Protein AF-A0A7W8UE37-F1 (afdb_monomer)

Sequence (58 aa):
MRKFVLTAAVAAITAVSFAAPSQAGYYSDDCQPYCFIKKVKTYDYYGNVIIKKIRVCE

Radius of gyration: 22.58 Å; Cα contacts (8 Å, |Δi|>4): 42; chains: 1; bounding box: 50×48×32 Å

Foldseek 3Di:
DVVVVVVVVVVVVVVCVVVPDPPDDDDDPVDDFPKDWDWDWDADPVGDTDTDTDIDTD

Nearest PDB structures (foldseek):
  8a5q-assembly1_X  TM=5.095E-01  e=5.365E-01  Thermochaetoides thermophila
  8a5d-assembly1_X  TM=5.260E-01  e=8.786E-01  Thermochaetoides thermophila
  8a5p-assembly1_X  TM=5.152E-01  e=8.189E-01  Thermochaetoides thermophila
  5tgc-assembly3_C  TM=3.472E-01  e=3.859E+00  Saccharomyces cerevisiae

Mean predicted aligned error: 14.9 Å

pLDDT: mean 79.46, std 13.71, range [46.97, 93.62]

Structure (mmCIF, N/CA/C/O backbone):
data_AF-A0A7W8UE37-F1
#
_entry.id   AF-A0A7W8UE37-F1
#
loop_
_atom_site.group_PDB
_atom_site.id
_atom_site.type_symbol
_atom_site.label_atom_id
_atom_site.label_alt_id
_atom_site.label_comp_id
_atom_site.label_asym_id
_atom_site.label_entity_id
_atom_site.la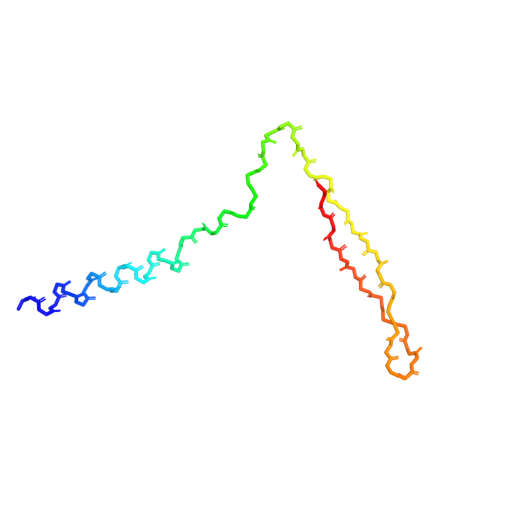bel_seq_id
_atom_site.pdbx_PDB_ins_code
_atom_site.Cartn_x
_atom_site.Cartn_y
_atom_site.Cartn_z
_atom_site.occupancy
_atom_site.B_iso_or_equiv
_atom_site.auth_seq_id
_atom_site.auth_comp_id
_atom_site.auth_asym_id
_atom_site.auth_atom_id
_atom_site.pdbx_PDB_model_num
ATOM 1 N N . MET A 1 1 ? 25.152 -37.502 13.283 1.00 65.62 1 MET A N 1
ATOM 2 C CA . MET A 1 1 ? 25.532 -36.523 12.235 1.00 65.62 1 MET A CA 1
ATOM 3 C C . MET A 1 1 ? 24.404 -36.226 11.245 1.00 65.62 1 MET A C 1
ATOM 5 O O . MET A 1 1 ? 24.048 -35.068 11.115 1.00 65.62 1 MET A O 1
ATOM 9 N N . ARG A 1 2 ? 23.752 -3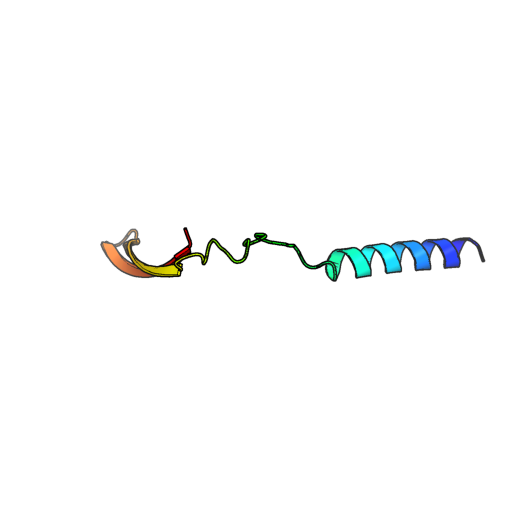7.226 10.629 1.00 76.50 2 ARG A N 1
ATOM 10 C CA . ARG A 1 2 ? 22.670 -37.005 9.639 1.00 76.50 2 ARG A CA 1
ATOM 11 C C . ARG A 1 2 ? 21.473 -36.169 10.137 1.00 76.50 2 ARG A C 1
ATOM 13 O O . ARG A 1 2 ? 20.927 -35.388 9.372 1.00 76.50 2 ARG A O 1
ATOM 20 N N . LYS A 1 3 ? 21.101 -36.281 11.420 1.00 79.12 3 LYS A N 1
ATOM 21 C CA . LYS A 1 3 ? 20.019 -35.478 12.026 1.00 79.12 3 LYS A CA 1
ATOM 22 C C . LYS A 1 3 ? 20.347 -33.979 12.084 1.00 79.12 3 LYS A C 1
ATOM 24 O O . LYS A 1 3 ? 19.484 -33.176 11.769 1.00 79.12 3 LYS A O 1
ATOM 29 N N . PHE A 1 4 ? 21.595 -33.625 12.399 1.00 88.81 4 PHE A N 1
ATOM 30 C CA . PHE A 1 4 ? 22.047 -32.228 12.458 1.00 88.81 4 PHE A CA 1
ATOM 31 C C . PHE A 1 4 ? 22.100 -31.571 11.074 1.00 88.81 4 PHE A C 1
ATOM 33 O O . PHE A 1 4 ? 21.770 -30.399 10.924 1.00 88.81 4 PHE A O 1
ATOM 40 N N . VAL A 1 5 ? 22.461 -32.349 10.050 1.00 89.94 5 VAL A N 1
ATOM 41 C CA . VAL A 1 5 ? 22.459 -31.887 8.654 1.00 89.94 5 VAL A CA 1
ATOM 42 C C . VAL A 1 5 ? 21.035 -3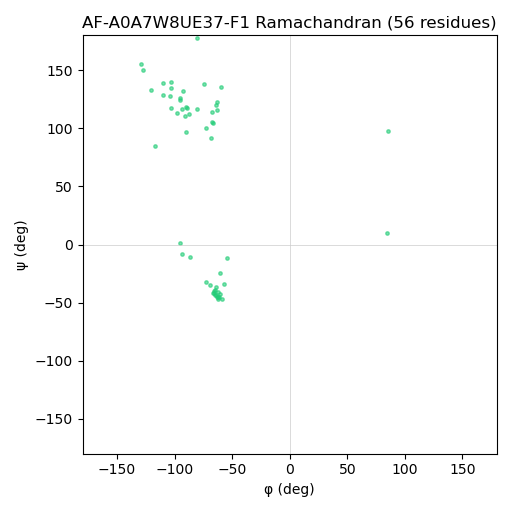1.578 8.189 1.00 89.94 5 VAL A C 1
ATOM 44 O O . VAL A 1 5 ? 20.797 -30.535 7.589 1.00 89.94 5 VAL A O 1
ATOM 47 N N . LEU A 1 6 ? 20.073 -32.445 8.519 1.00 91.06 6 LEU A N 1
ATOM 48 C CA . LEU A 1 6 ? 18.668 -32.228 8.172 1.00 91.06 6 LEU A CA 1
ATOM 49 C C . LEU A 1 6 ? 18.089 -30.994 8.873 1.00 91.06 6 LEU A C 1
ATOM 51 O O . LEU A 1 6 ? 17.429 -30.186 8.227 1.00 91.06 6 LEU A O 1
ATOM 55 N N . THR A 1 7 ? 18.375 -30.805 10.165 1.00 90.38 7 THR A N 1
ATOM 56 C CA . THR A 1 7 ? 17.903 -29.623 10.902 1.00 90.38 7 THR A CA 1
ATOM 57 C C . THR A 1 7 ? 18.503 -28.326 10.367 1.00 90.38 7 THR A C 1
ATOM 59 O O . THR A 1 7 ? 17.790 -27.334 10.255 1.00 90.38 7 THR A O 1
ATOM 62 N N . ALA A 1 8 ? 19.785 -28.333 9.985 1.00 91.06 8 ALA A N 1
ATOM 63 C CA . ALA A 1 8 ? 20.434 -27.164 9.398 1.00 91.06 8 ALA A CA 1
ATOM 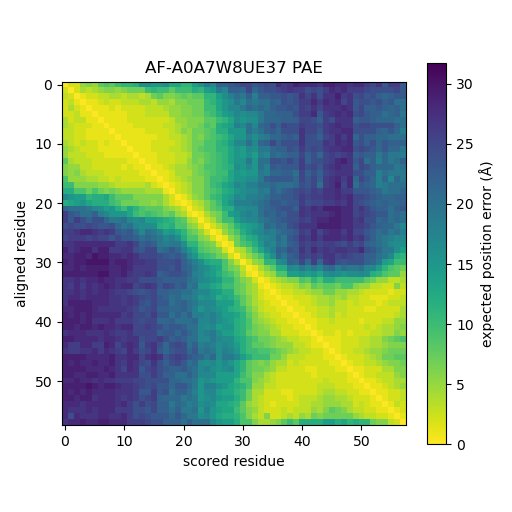64 C C . ALA A 1 8 ? 19.842 -26.808 8.023 1.00 91.06 8 ALA A C 1
ATOM 66 O O . ALA A 1 8 ? 19.579 -25.638 7.755 1.00 91.06 8 ALA A O 1
ATOM 67 N N . ALA A 1 9 ? 19.569 -27.810 7.181 1.00 93.62 9 ALA A N 1
ATOM 68 C CA . ALA A 1 9 ? 18.946 -27.602 5.876 1.00 93.62 9 ALA A CA 1
ATOM 69 C C . ALA A 1 9 ? 17.532 -27.012 5.997 1.00 93.62 9 ALA A C 1
ATOM 71 O O . ALA A 1 9 ? 17.211 -26.045 5.309 1.00 93.62 9 ALA A O 1
ATOM 72 N N . VAL A 1 10 ? 16.704 -27.543 6.904 1.00 92.38 10 VAL A N 1
ATOM 73 C CA . VAL A 1 10 ? 15.348 -27.017 7.136 1.00 92.38 10 VAL A CA 1
ATOM 74 C C . VAL A 1 10 ? 15.397 -25.574 7.643 1.00 92.38 10 VAL A C 1
ATOM 76 O O . VAL A 1 10 ? 14.688 -24.724 7.109 1.00 92.38 10 VAL A O 1
ATOM 79 N N . ALA A 1 11 ? 16.271 -25.275 8.611 1.00 90.94 11 ALA A N 1
ATOM 80 C CA . ALA A 1 11 ? 16.426 -23.921 9.141 1.00 90.94 11 ALA A CA 1
ATOM 81 C C . ALA A 1 11 ? 16.856 -22.919 8.054 1.00 90.94 11 ALA A C 1
ATOM 83 O O . ALA A 1 11 ? 16.293 -21.826 7.958 1.00 90.94 11 ALA A O 1
ATOM 84 N N . ALA A 1 12 ? 17.795 -23.311 7.187 1.00 90.50 12 ALA A N 1
ATOM 85 C CA . ALA A 1 12 ? 18.248 -22.481 6.076 1.00 90.50 12 ALA A CA 1
ATOM 86 C C . ALA A 1 12 ? 17.118 -22.184 5.079 1.00 90.50 12 ALA A C 1
ATOM 88 O O . ALA A 1 12 ? 16.913 -21.0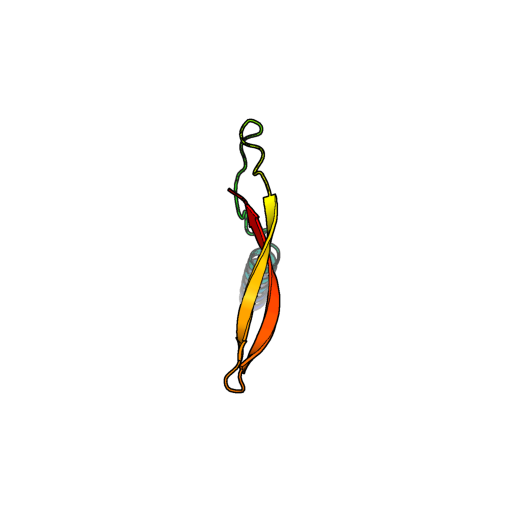26 4.722 1.00 90.50 12 ALA A O 1
ATOM 89 N N . ILE A 1 13 ? 16.345 -23.201 4.681 1.00 88.31 13 ILE A N 1
ATOM 90 C CA . ILE A 1 13 ? 15.213 -23.028 3.758 1.00 88.31 13 ILE A CA 1
ATOM 91 C C . ILE A 1 13 ? 14.194 -22.051 4.347 1.00 88.31 13 ILE A C 1
ATOM 93 O O . ILE A 1 13 ? 13.791 -21.110 3.669 1.00 88.31 13 ILE A O 1
ATOM 97 N N . THR A 1 14 ? 13.829 -22.217 5.623 1.00 85.81 14 THR A N 1
ATOM 98 C CA . THR A 1 14 ? 12.871 -21.311 6.267 1.00 85.81 14 THR A CA 1
ATOM 99 C C . THR A 1 14 ? 13.378 -19.872 6.313 1.00 85.81 14 THR A C 1
ATOM 101 O O . THR A 1 14 ? 12.641 -18.961 5.946 1.00 85.81 14 THR A O 1
ATOM 104 N N . ALA A 1 15 ? 14.643 -19.653 6.685 1.00 87.06 15 ALA A N 1
ATOM 105 C CA . ALA A 1 15 ? 15.221 -18.314 6.753 1.00 87.06 15 ALA A CA 1
ATOM 106 C C . ALA A 1 15 ? 15.253 -17.630 5.377 1.00 87.06 15 ALA A C 1
ATOM 108 O O . ALA A 1 15 ? 14.911 -16.455 5.266 1.00 87.06 15 ALA A O 1
ATOM 109 N N . VAL A 1 16 ? 15.600 -18.375 4.322 1.00 84.56 16 VAL A N 1
ATOM 110 C CA . VAL A 1 16 ? 15.619 -17.865 2.945 1.00 84.56 16 VAL A CA 1
ATOM 111 C C . VAL A 1 16 ? 14.213 -17.519 2.462 1.00 84.56 16 VAL A C 1
ATOM 113 O O . VAL A 1 16 ? 14.036 -16.470 1.856 1.00 84.56 16 VAL A O 1
ATOM 116 N N . SER A 1 17 ? 13.201 -18.340 2.755 1.00 83.56 17 SER A N 1
ATOM 117 C CA . SER A 1 17 ? 11.818 -18.036 2.367 1.00 83.56 17 SER A CA 1
ATOM 118 C C . SER A 1 17 ? 11.270 -16.777 3.045 1.00 83.56 17 SER A C 1
ATOM 120 O O . SER A 1 17 ? 10.557 -16.019 2.397 1.00 83.56 17 SER A O 1
ATOM 122 N N . PHE A 1 18 ? 11.618 -16.520 4.312 1.00 74.62 18 PHE A N 1
ATOM 123 C CA . PHE A 1 18 ? 11.231 -15.280 5.001 1.00 74.62 18 PHE A CA 1
ATOM 124 C C . PHE A 1 18 ? 12.008 -14.051 4.515 1.00 74.62 18 PHE A C 1
ATOM 126 O O . PHE A 1 18 ? 11.467 -12.949 4.521 1.00 74.62 18 PHE A O 1
ATOM 133 N N . ALA A 1 19 ? 13.267 -14.229 4.109 1.00 76.38 19 ALA A N 1
ATOM 134 C CA . ALA A 1 19 ? 14.112 -13.148 3.604 1.00 76.38 19 ALA A CA 1
ATOM 135 C C . ALA A 1 19 ? 13.949 -12.896 2.096 1.00 76.38 19 ALA A C 1
ATOM 137 O O . ALA A 1 19 ? 14.477 -11.907 1.587 1.00 76.38 19 ALA A O 1
ATOM 138 N N . ALA A 1 20 ? 13.254 -13.777 1.371 1.00 76.81 20 ALA A N 1
ATOM 139 C CA . ALA A 1 20 ? 13.033 -13.613 -0.053 1.00 76.81 20 ALA A CA 1
ATOM 140 C C . ALA A 1 20 ? 12.190 -12.349 -0.287 1.00 76.81 20 ALA A C 1
ATOM 142 O O . ALA A 1 20 ? 11.062 -12.264 0.209 1.00 76.81 20 ALA A O 1
ATOM 143 N N . PRO A 1 21 ? 12.700 -11.359 -1.040 1.00 69.12 21 PRO A N 1
ATOM 144 C CA . PRO A 1 21 ? 11.893 -10.211 -1.403 1.00 69.12 21 PRO A CA 1
ATOM 145 C C . PRO A 1 21 ? 10.732 -10.709 -2.266 1.00 69.12 21 PRO A C 1
ATOM 147 O O . PRO A 1 21 ? 10.934 -11.327 -3.312 1.00 69.12 21 PRO A O 1
ATOM 150 N N . SER A 1 22 ? 9.499 -10.440 -1.847 1.00 69.19 22 SER A N 1
ATOM 151 C CA . SER A 1 22 ? 8.355 -10.571 -2.740 1.00 69.19 22 SER A CA 1
ATOM 152 C C . SER A 1 22 ? 8.489 -9.484 -3.805 1.00 69.19 22 SER A C 1
ATOM 154 O O . SER A 1 22 ? 8.283 -8.306 -3.506 1.00 69.19 22 SER A O 1
ATOM 156 N N . GLN A 1 23 ? 8.869 -9.849 -5.031 1.00 59.66 23 GLN A N 1
ATOM 157 C CA . GLN A 1 23 ? 8.834 -8.916 -6.156 1.00 59.66 23 GLN A CA 1
ATOM 158 C C . GLN A 1 23 ? 7.369 -8.603 -6.488 1.00 59.66 23 GLN A C 1
ATOM 160 O O . GLN A 1 23 ? 6.712 -9.326 -7.233 1.00 59.66 23 GLN A O 1
ATOM 165 N N . ALA A 1 24 ? 6.836 -7.545 -5.878 1.00 56.62 24 ALA A N 1
ATOM 166 C CA . ALA A 1 24 ? 5.546 -6.967 -6.221 1.00 56.62 24 ALA A CA 1
ATOM 167 C C . ALA A 1 24 ? 5.768 -5.897 -7.298 1.00 56.62 24 ALA A C 1
ATOM 169 O O . ALA A 1 24 ? 6.116 -4.763 -6.983 1.00 56.62 24 ALA A O 1
ATOM 170 N N . GLY A 1 25 ? 5.572 -6.283 -8.560 1.00 51.19 25 GLY A N 1
ATOM 171 C CA . GLY A 1 25 ? 5.570 -5.374 -9.706 1.00 51.19 25 GLY A CA 1
ATOM 172 C C . GLY A 1 25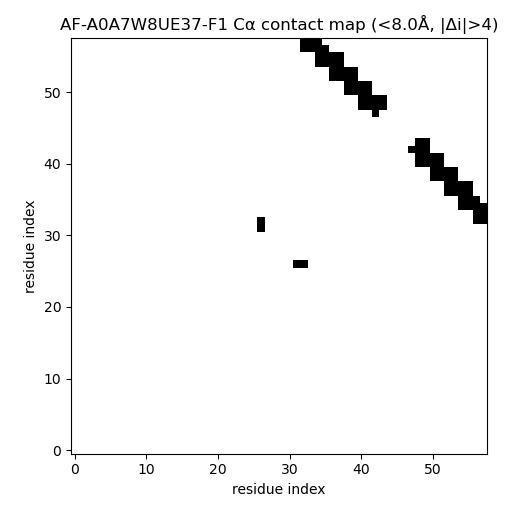 ? 6.960 -5.087 -10.271 1.00 51.19 25 GLY A C 1
ATOM 173 O O . GLY A 1 25 ? 7.665 -4.199 -9.804 1.00 51.19 25 GLY A O 1
ATOM 174 N N . TYR A 1 26 ? 7.322 -5.811 -11.331 1.00 46.97 26 TYR A N 1
ATOM 175 C CA . TYR A 1 26 ? 8.318 -5.334 -12.288 1.00 46.97 26 TYR A CA 1
ATOM 176 C C . TYR A 1 26 ? 7.717 -4.119 -13.002 1.00 46.97 26 TYR A C 1
ATOM 178 O O . TYR A 1 26 ? 6.839 -4.281 -13.846 1.00 46.97 26 TYR A O 1
ATOM 186 N N . TYR A 1 27 ? 8.156 -2.914 -12.652 1.00 50.50 27 TYR A N 1
ATOM 187 C CA . TYR A 1 27 ? 7.936 -1.749 -13.502 1.00 50.50 27 TYR A CA 1
ATOM 188 C C . TYR A 1 27 ? 9.096 -1.675 -14.486 1.00 50.50 27 TYR A C 1
ATOM 190 O O . TYR A 1 27 ? 10.239 -1.473 -14.087 1.00 50.50 27 TYR A O 1
ATOM 198 N N . SER A 1 28 ? 8.800 -1.906 -15.765 1.00 53.03 28 SER A N 1
ATOM 199 C CA . SER A 1 28 ? 9.690 -1.516 -16.857 1.00 53.03 28 SER A CA 1
ATOM 200 C C . SER A 1 28 ? 9.878 0.000 -16.799 1.00 53.03 28 SER A C 1
ATOM 202 O O . SER A 1 28 ? 8.895 0.719 -16.618 1.00 53.03 28 SER A O 1
ATOM 204 N N . ASP A 1 29 ? 11.116 0.473 -16.951 1.00 56.97 29 ASP A N 1
ATOM 205 C CA . ASP A 1 29 ? 11.517 1.885 -16.826 1.00 56.97 29 ASP A CA 1
ATOM 206 C C . ASP A 1 29 ? 10.723 2.872 -17.720 1.00 56.97 29 ASP A C 1
ATOM 208 O O . ASP A 1 29 ? 10.774 4.078 -17.492 1.00 56.97 29 ASP A O 1
ATOM 212 N N . ASP A 1 30 ? 9.927 2.380 -18.677 1.00 55.62 30 ASP A N 1
ATOM 213 C CA . ASP A 1 30 ? 9.061 3.173 -19.564 1.00 55.62 30 ASP A CA 1
ATOM 214 C C . ASP A 1 30 ? 7.605 3.353 -19.072 1.00 55.62 30 ASP A C 1
ATOM 216 O O . ASP A 1 30 ? 6.851 4.148 -19.635 1.00 55.62 30 ASP A O 1
ATOM 220 N N . CYS A 1 31 ? 7.188 2.660 -18.007 1.00 56.28 31 CYS A N 1
ATOM 221 C CA . CYS A 1 31 ? 5.889 2.849 -17.353 1.00 56.28 31 CYS A CA 1
ATOM 222 C C . CYS A 1 31 ? 6.122 3.326 -15.919 1.00 56.28 31 CYS A C 1
ATOM 224 O O . CYS A 1 31 ? 6.137 2.526 -14.990 1.00 56.28 31 CYS A O 1
ATOM 226 N N . GLN A 1 32 ? 6.299 4.632 -15.706 1.00 60.62 32 GLN A N 1
ATOM 227 C CA . GLN A 1 32 ? 6.234 5.177 -14.349 1.00 60.62 32 GLN A CA 1
ATOM 228 C C . GLN A 1 32 ? 4.792 5.050 -13.844 1.00 60.62 32 GLN A C 1
ATOM 230 O O . GLN A 1 32 ? 3.920 5.741 -14.379 1.00 60.62 32 GLN A O 1
ATOM 235 N N . PRO A 1 33 ? 4.516 4.224 -12.816 1.00 61.72 33 PRO A N 1
ATOM 236 C CA . PRO A 1 33 ? 3.180 4.161 -12.256 1.00 61.72 33 PRO A CA 1
ATOM 237 C C . PRO A 1 33 ? 2.844 5.517 -11.675 1.00 61.72 33 PRO A C 1
ATOM 239 O O . PRO A 1 33 ? 3.477 5.989 -10.718 1.00 61.72 33 PRO A O 1
ATOM 242 N N . TYR A 1 34 ? 1.841 6.165 -12.251 1.00 71.31 34 TYR A N 1
ATOM 243 C CA . TYR A 1 34 ? 1.333 7.395 -11.686 1.00 71.31 34 TYR A CA 1
ATOM 244 C C . TYR A 1 34 ? 0.552 7.007 -10.423 1.00 71.31 34 TYR A C 1
ATOM 246 O O . TYR A 1 34 ? -0.561 6.489 -10.443 1.00 71.31 34 TYR A O 1
ATOM 254 N N . CYS A 1 35 ? 1.199 7.185 -9.275 1.00 78.56 35 CYS A N 1
ATOM 255 C CA . CYS A 1 35 ? 0.575 6.941 -7.987 1.00 78.56 35 CYS A CA 1
ATOM 256 C C . CYS A 1 35 ? 0.028 8.252 -7.432 1.00 78.56 35 CYS A C 1
ATOM 258 O O . CYS A 1 35 ? 0.782 9.198 -7.196 1.00 78.56 35 CYS A O 1
ATOM 260 N N . PHE A 1 36 ? -1.259 8.290 -7.111 1.00 84.31 36 PHE A N 1
ATOM 261 C CA . PHE A 1 36 ? -1.887 9.447 -6.481 1.00 84.31 36 PHE A CA 1
ATOM 262 C C . PHE A 1 36 ? -2.681 9.043 -5.240 1.00 84.31 36 PHE A C 1
ATOM 264 O O . PHE A 1 36 ? -3.103 7.897 -5.058 1.00 84.31 36 PHE A O 1
ATOM 271 N N . ILE A 1 37 ? -2.857 10.006 -4.336 1.00 87.88 37 ILE A N 1
ATOM 272 C CA . ILE A 1 37 ? -3.627 9.806 -3.111 1.00 87.88 37 ILE A CA 1
ATOM 273 C C . ILE A 1 37 ? -5.079 10.192 -3.375 1.00 87.88 37 ILE A C 1
ATOM 275 O O . ILE A 1 37 ? -5.411 11.372 -3.497 1.00 87.88 37 ILE A O 1
ATOM 279 N N . LYS A 1 38 ? -5.965 9.197 -3.397 1.00 84.44 38 LYS A N 1
ATOM 280 C CA . LYS A 1 38 ? -7.412 9.396 -3.490 1.00 84.44 38 LYS A CA 1
ATOM 281 C C . LYS A 1 38 ? -8.020 9.433 -2.091 1.00 84.44 38 LYS A C 1
ATOM 283 O O . LYS A 1 38 ? -7.745 8.577 -1.251 1.00 84.44 38 LYS A O 1
ATOM 288 N N . LYS A 1 39 ? -8.872 10.424 -1.828 1.00 89.81 39 LYS A N 1
ATOM 289 C CA . LYS A 1 39 ? -9.696 10.467 -0.612 1.00 89.81 39 LYS A CA 1
ATOM 290 C C . LYS A 1 39 ? -11.020 9.758 -0.887 1.00 89.81 39 LYS A C 1
ATOM 292 O O . LYS A 1 39 ? -11.780 10.199 -1.744 1.00 89.81 39 LYS A O 1
ATOM 297 N N . VAL A 1 40 ? -11.302 8.688 -0.155 1.00 89.81 40 VAL A N 1
ATOM 298 C CA . VAL A 1 40 ? -12.574 7.962 -0.191 1.00 89.81 40 VAL A CA 1
ATOM 299 C C . VAL A 1 40 ? -13.372 8.331 1.049 1.00 89.81 40 VAL A C 1
ATOM 301 O O . VAL A 1 40 ? -12.858 8.262 2.165 1.00 89.81 40 VAL A O 1
ATOM 304 N N . LYS A 1 41 ? -14.619 8.750 0.848 1.00 92.00 41 LYS A N 1
ATOM 305 C CA . LYS A 1 41 ? -15.569 9.011 1.929 1.00 92.00 41 LYS A CA 1
ATOM 306 C C . LYS A 1 41 ? -16.418 7.762 2.127 1.00 92.00 41 LYS A C 1
ATOM 308 O O . LYS A 1 41 ? -17.008 7.270 1.171 1.00 92.00 41 LYS A O 1
ATOM 313 N N . THR A 1 42 ? -16.465 7.263 3.350 1.00 90.94 42 THR A N 1
ATOM 314 C CA . THR A 1 42 ? -17.318 6.142 3.759 1.00 90.94 42 THR A CA 1
ATOM 315 C C . THR A 1 42 ? -18.123 6.552 4.980 1.00 90.94 42 THR A C 1
ATOM 317 O O . THR A 1 42 ? -17.636 7.354 5.773 1.00 90.94 42 THR A O 1
ATOM 320 N N . TYR A 1 43 ? -19.318 6.000 5.142 1.00 93.12 43 TYR A N 1
ATOM 321 C CA . TYR A 1 43 ? -20.153 6.228 6.319 1.00 93.12 43 TYR A CA 1
ATOM 322 C C . TYR A 1 43 ? -20.078 5.010 7.235 1.00 93.12 43 TYR A C 1
ATOM 324 O O . TYR A 1 43 ? -20.037 3.878 6.746 1.00 93.12 43 TYR A O 1
ATOM 332 N N . ASP A 1 44 ? -20.009 5.238 8.543 1.00 88.31 44 ASP A N 1
ATOM 333 C CA . ASP A 1 44 ? -20.191 4.168 9.522 1.00 88.31 44 ASP A CA 1
ATOM 334 C C . ASP A 1 44 ? -21.683 3.864 9.742 1.00 88.31 44 ASP A C 1
ATOM 336 O O . ASP A 1 44 ? -22.566 4.504 9.168 1.00 88.31 44 ASP A O 1
ATOM 340 N N . TYR A 1 45 ? -21.968 2.872 10.585 1.00 93.00 45 TYR A N 1
ATOM 341 C CA . TYR A 1 45 ? -23.337 2.471 10.919 1.00 93.00 45 TYR A CA 1
ATOM 342 C C . TYR A 1 45 ? -24.166 3.595 11.575 1.00 93.00 45 TYR A C 1
ATOM 344 O O . TYR A 1 45 ? -25.389 3.594 11.482 1.00 93.00 45 TYR A O 1
ATOM 352 N N . TYR A 1 46 ? -23.509 4.571 12.208 1.00 93.44 46 TYR A N 1
ATOM 353 C CA . TYR A 1 46 ? -24.135 5.702 12.896 1.00 93.44 46 TYR A CA 1
ATOM 354 C C . TYR A 1 46 ? -24.239 6.959 12.013 1.00 93.44 46 TYR A C 1
ATOM 356 O O . TYR A 1 46 ? -24.731 7.989 12.470 1.00 93.44 46 TYR A O 1
ATOM 364 N N . GLY A 1 47 ? -23.796 6.891 10.752 1.00 92.88 47 GLY A N 1
ATOM 365 C CA . GLY A 1 47 ? -23.838 8.001 9.798 1.00 92.88 47 GLY A CA 1
ATOM 366 C C . GLY A 1 47 ? -22.661 8.980 9.887 1.00 92.88 47 GLY A C 1
ATOM 367 O O . GLY A 1 47 ? -22.681 10.015 9.218 1.00 92.88 47 GLY A O 1
ATOM 368 N N . ASN A 1 48 ? -21.612 8.676 10.654 1.00 93.38 48 ASN A N 1
ATOM 369 C CA . ASN A 1 48 ? -20.410 9.506 10.723 1.00 93.38 48 ASN A CA 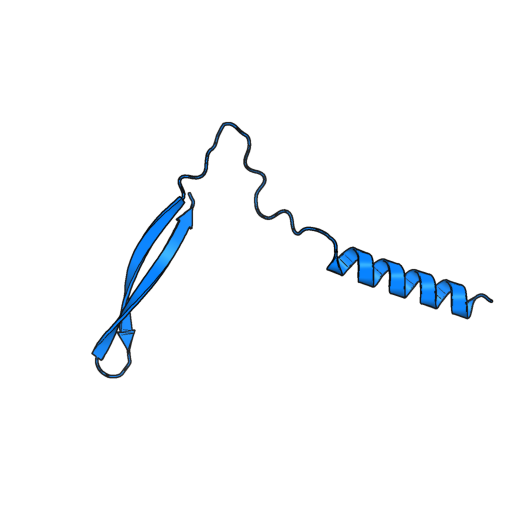1
ATOM 370 C C . ASN A 1 48 ? -19.559 9.349 9.455 1.00 93.38 48 ASN A C 1
ATOM 372 O O . ASN A 1 48 ? -19.341 8.240 8.959 1.00 93.38 48 ASN A O 1
ATOM 376 N N . VAL A 1 49 ? -19.021 10.464 8.947 1.00 91.81 49 VAL A N 1
ATOM 377 C CA . VAL A 1 49 ? -18.158 10.463 7.756 1.00 91.81 49 VAL A CA 1
ATOM 378 C C . VAL A 1 49 ? -16.734 10.067 8.134 1.00 91.81 49 VAL A C 1
ATOM 380 O O . VAL A 1 49 ? -16.025 10.801 8.818 1.00 91.81 49 VAL A O 1
ATOM 383 N N . ILE A 1 50 ? -16.273 8.946 7.591 1.00 92.38 50 ILE A N 1
ATOM 384 C CA . ILE A 1 50 ? -14.892 8.479 7.685 1.00 92.38 50 ILE A CA 1
ATOM 385 C C . ILE A 1 50 ? -14.195 8.762 6.352 1.00 92.38 50 ILE A C 1
ATOM 387 O O . ILE A 1 50 ? -14.570 8.229 5.307 1.00 92.38 50 ILE A O 1
ATOM 391 N N . ILE A 1 51 ? -13.159 9.602 6.381 1.00 91.38 51 ILE A N 1
ATOM 392 C CA . ILE A 1 51 ? -12.349 9.931 5.201 1.00 91.38 51 ILE A CA 1
ATOM 393 C C . ILE A 1 51 ? -11.082 9.077 5.219 1.00 91.38 51 ILE A C 1
ATOM 395 O O . ILE A 1 51 ? -10.202 9.277 6.055 1.00 91.38 51 ILE A O 1
ATOM 399 N N . LYS A 1 52 ? -10.954 8.156 4.262 1.00 86.81 52 LYS A N 1
ATOM 400 C CA . LYS A 1 52 ? -9.765 7.315 4.086 1.00 86.81 52 LYS A CA 1
ATOM 401 C C . LYS A 1 52 ? -8.929 7.826 2.921 1.00 86.81 52 LYS A C 1
ATOM 403 O O . LYS A 1 52 ? -9.457 8.136 1.856 1.00 86.81 52 LYS A O 1
ATOM 408 N N . LYS A 1 53 ? -7.616 7.921 3.112 1.00 85.38 53 LYS A N 1
ATOM 409 C CA . LYS A 1 53 ? -6.665 8.191 2.028 1.00 85.38 53 LYS A CA 1
ATOM 410 C C . LYS A 1 53 ? -6.153 6.852 1.516 1.00 85.38 53 LYS A C 1
ATOM 412 O O . LYS A 1 53 ? -5.528 6.123 2.278 1.00 85.38 53 LYS A O 1
ATOM 417 N N . ILE A 1 54 ? -6.427 6.538 0.257 1.00 84.81 54 ILE A N 1
ATOM 418 C CA . ILE A 1 54 ? -5.899 5.349 -0.412 1.00 84.81 54 ILE A CA 1
ATOM 419 C C . ILE A 1 54 ? -4.886 5.782 -1.468 1.00 84.81 54 ILE A C 1
ATOM 421 O O . ILE A 1 54 ? -5.089 6.783 -2.159 1.00 84.81 54 ILE A O 1
ATOM 425 N N . ARG A 1 55 ? -3.783 5.044 -1.570 1.00 81.56 55 ARG A N 1
ATOM 426 C CA . ARG A 1 55 ? -2.809 5.210 -2.647 1.00 81.56 55 ARG A CA 1
ATOM 427 C C . ARG A 1 55 ? -3.240 4.307 -3.794 1.00 81.56 55 ARG A C 1
ATOM 429 O O . ARG A 1 55 ? -3.327 3.100 -3.598 1.00 81.56 55 ARG A O 1
ATOM 436 N N . VAL A 1 56 ? -3.547 4.901 -4.941 1.00 81.25 56 VAL A N 1
ATOM 437 C CA . VAL A 1 56 ? -3.873 4.177 -6.174 1.00 81.25 56 VAL A CA 1
ATOM 438 C C . VAL A 1 56 ? -2.717 4.403 -7.131 1.00 81.25 56 VAL A C 1
ATOM 440 O O . VAL A 1 56 ? -2.299 5.546 -7.302 1.00 81.25 56 VAL A O 1
ATOM 443 N N . CYS A 1 57 ? -2.186 3.320 -7.676 1.00 77.94 57 CYS A N 1
ATOM 444 C CA . CYS A 1 57 ? -1.162 3.316 -8.710 1.00 77.94 57 CYS A CA 1
ATOM 445 C C . CYS A 1 57 ? -1.765 2.585 -9.911 1.00 77.94 57 CYS A C 1
ATOM 447 O O . CYS A 1 57 ? -2.397 1.545 -9.702 1.00 77.94 57 CYS A O 1
ATOM 449 N N . GLU A 1 58 ? -1.629 3.164 -11.099 1.00 67.44 58 GLU A N 1
ATOM 450 C CA . GLU A 1 58 ? -2.076 2.601 -12.382 1.00 67.44 58 GLU A CA 1
ATOM 451 C C . GLU A 1 58 ? -0.893 2.023 -13.158 1.00 67.44 58 GLU A C 1
ATOM 453 O O . GLU A 1 58 ? 0.187 2.665 -13.118 1.00 67.44 58 GLU A O 1
#

Secondary structure (DSSP, 8-state):
-HHHHHHHHHHHHHHHH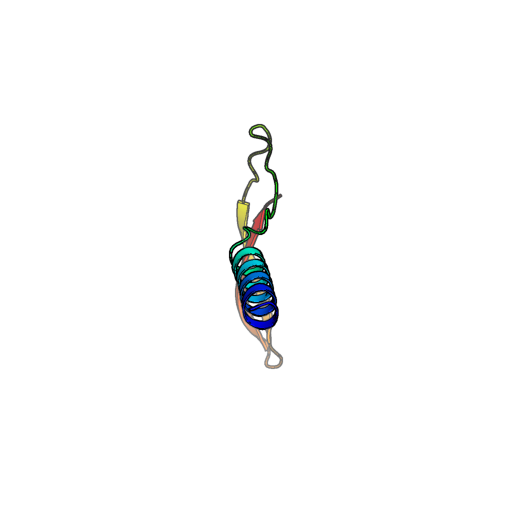HHS--------TT----EEEEEEEEE-TT-PEEEEEEEEE-

Solvent-accessible surface area (backbone atoms only — not comparable to full-atom values): 3797 Å² to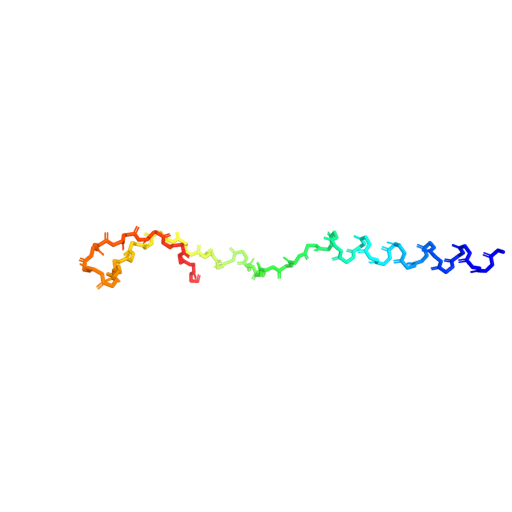tal; per-residue (Å²): 111,72,67,60,53,53,54,52,52,52,52,49,53,53,53,48,64,72,66,50,78,81,84,79,73,89,66,58,94,89,55,76,58,63,63,46,78,46,78,46,82,44,67,50,99,86,66,50,83,44,79,44,80,43,81,48,66,97

Organism: NCBI:txid56731